Protein AF-A0A4R1I0I5-F1 (afdb_monomer)

pLDDT: mean 78.52, std 20.22, range [39.22, 97.19]

Sequence (79 aa):
MTERTTPHTPDRAPAIRARLAALELERLELLADERVPGRKHRLDAIAGASEDLRTELARLEPDDPVSPPTPCRTAAGSP

Solvent-accessible surface area (backbone atoms only — not comparable to full-atom values): 5071 Å² total; per-residue (Å²): 133,85,83,80,78,70,86,75,75,70,69,60,57,65,55,46,52,53,50,47,53,52,47,52,49,53,48,52,54,50,69,73,40,82,81,46,83,62,44,69,62,53,50,52,52,47,51,52,56,46,51,54,46,49,55,52,42,43,71,77,38,74,87,56,78,77,73,71,80,74,75,81,76,72,80,76,80,78,134

Radius of gyration: 18.7 Å; Cα contacts (8 Å, |Δi|>4): 22; chains: 1; bounding box: 37×62×46 Å

Structure (mmCIF, N/CA/C/O backbone):
data_AF-A0A4R1I0I5-F1
#
_entry.id   AF-A0A4R1I0I5-F1
#
loop_
_atom_site.group_PDB
_atom_site.id
_atom_site.type_symbol
_atom_site.label_atom_id
_atom_site.label_alt_id
_atom_site.label_comp_id
_atom_site.label_asym_id
_atom_site.label_entity_id
_atom_site.label_seq_id
_atom_site.pdbx_PDB_ins_code
_atom_site.Cartn_x
_atom_site.Cartn_y
_atom_site.Cartn_z
_atom_site.occupancy
_atom_site.B_iso_or_equiv
_atom_site.auth_seq_id
_atom_site.auth_comp_id
_atom_site.auth_asym_id
_atom_site.auth_atom_id
_atom_site.pdbx_PDB_model_num
ATOM 1 N N . MET A 1 1 ? 24.276 30.965 -21.402 1.00 49.03 1 MET A N 1
ATOM 2 C CA . MET A 1 1 ? 24.128 29.649 -22.058 1.00 49.03 1 MET A CA 1
ATOM 3 C C . MET A 1 1 ? 23.062 28.905 -21.281 1.00 49.03 1 MET A C 1
ATOM 5 O O . MET A 1 1 ? 23.219 28.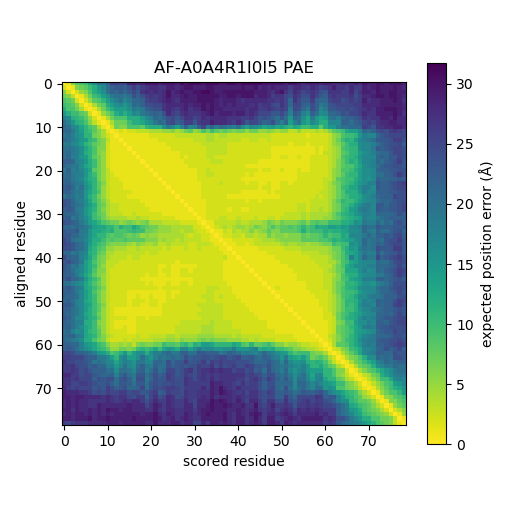762 -20.080 1.00 49.03 1 MET A O 1
ATOM 9 N N . THR A 1 2 ? 21.934 28.594 -21.910 1.00 43.28 2 THR A N 1
ATOM 10 C CA . THR A 1 2 ? 20.739 28.078 -21.231 1.00 43.28 2 THR A CA 1
ATOM 11 C C . THR A 1 2 ? 20.935 26.608 -20.876 1.00 43.28 2 THR A C 1
ATOM 13 O O . THR A 1 2 ? 21.149 25.783 -21.765 1.00 43.28 2 THR A O 1
ATOM 16 N N . GLU A 1 3 ? 20.884 26.300 -19.584 1.00 50.06 3 GLU A N 1
ATOM 17 C CA . GLU A 1 3 ? 20.879 24.943 -19.044 1.00 50.06 3 GLU A CA 1
ATOM 18 C C . GLU A 1 3 ? 19.673 24.178 -19.609 1.00 50.06 3 GLU A C 1
ATOM 20 O O . GLU A 1 3 ? 18.522 24.569 -19.420 1.00 50.06 3 GLU A O 1
ATOM 25 N N . ARG A 1 4 ? 19.929 23.093 -20.346 1.00 49.16 4 ARG A N 1
ATOM 26 C CA . ARG A 1 4 ? 18.916 22.075 -20.645 1.00 49.16 4 ARG A CA 1
ATOM 27 C C . ARG A 1 4 ? 19.058 20.976 -19.604 1.00 49.16 4 ARG A C 1
ATOM 29 O O . ARG A 1 4 ? 19.686 19.955 -19.864 1.00 49.16 4 ARG A O 1
ATOM 36 N N . THR A 1 5 ? 18.499 21.194 -18.422 1.00 50.22 5 THR A N 1
ATOM 37 C CA . THR A 1 5 ? 18.203 20.105 -17.492 1.00 50.22 5 THR A CA 1
ATOM 38 C C . THR A 1 5 ? 17.080 19.280 -18.110 1.00 50.22 5 THR A C 1
ATOM 40 O O . THR A 1 5 ? 15.934 19.712 -18.218 1.00 50.22 5 THR A O 1
ATOM 43 N N . THR A 1 6 ? 17.435 18.102 -18.616 1.00 51.00 6 THR A N 1
ATOM 44 C CA . THR A 1 6 ? 16.478 17.066 -18.996 1.00 51.00 6 THR A CA 1
ATOM 45 C C . THR A 1 6 ? 15.573 16.759 -17.797 1.00 51.00 6 THR A C 1
ATOM 47 O O . THR A 1 6 ? 16.064 16.737 -16.666 1.00 51.00 6 THR A O 1
ATOM 50 N N . PRO A 1 7 ? 14.258 16.545 -17.996 1.00 47.16 7 PRO A N 1
ATOM 51 C CA 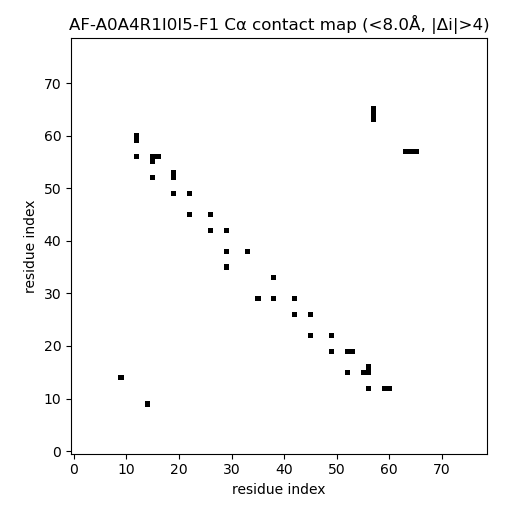. PRO A 1 7 ? 13.377 16.156 -16.907 1.00 47.16 7 PRO A CA 1
ATOM 52 C C . PRO A 1 7 ? 13.894 14.834 -16.345 1.00 47.16 7 PRO A C 1
ATOM 54 O O . PRO A 1 7 ? 13.883 13.803 -17.014 1.00 47.16 7 PRO A O 1
ATOM 57 N N . HIS A 1 8 ? 14.426 14.906 -15.131 1.00 47.72 8 HIS A N 1
ATOM 58 C CA . HIS A 1 8 ? 14.886 13.772 -14.358 1.00 47.72 8 HIS A CA 1
ATOM 59 C C . HIS A 1 8 ? 13.639 12.931 -14.083 1.00 47.72 8 HIS A C 1
ATOM 61 O O . HIS A 1 8 ? 12.844 13.283 -13.215 1.00 47.72 8 HIS A O 1
ATOM 67 N N . THR A 1 9 ? 13.387 11.886 -14.874 1.00 54.47 9 THR A N 1
ATOM 68 C CA . THR A 1 9 ? 12.420 10.858 -14.483 1.00 54.47 9 THR A CA 1
ATOM 69 C C . THR A 1 9 ? 12.930 10.339 -13.144 1.00 54.47 9 THR A C 1
ATOM 71 O O . THR A 1 9 ? 14.029 9.779 -13.129 1.00 54.47 9 THR A O 1
ATOM 74 N N . PRO A 1 10 ? 12.247 10.606 -12.016 1.00 57.41 10 PRO A N 1
ATOM 75 C CA . PRO A 1 10 ? 12.746 10.149 -10.732 1.00 57.41 10 PRO A CA 1
ATOM 76 C C . PRO A 1 10 ? 12.836 8.627 -10.787 1.00 57.41 10 PRO A C 1
ATOM 78 O O . PRO A 1 10 ? 11.931 7.980 -11.324 1.00 57.41 10 PRO A O 1
ATOM 81 N N . ASP A 1 11 ? 13.929 8.070 -10.266 1.00 74.50 11 ASP A N 1
ATOM 82 C CA . ASP A 1 11 ? 14.096 6.625 -10.159 1.00 74.50 11 ASP A CA 1
ATOM 83 C C . ASP A 1 11 ? 12.875 6.045 -9.432 1.00 74.50 11 ASP A C 1
ATOM 85 O O . ASP A 1 11 ? 12.613 6.309 -8.252 1.00 74.50 11 ASP A O 1
ATOM 89 N N . ARG A 1 12 ? 12.064 5.307 -10.192 1.00 85.25 12 ARG A N 1
ATOM 90 C CA . ARG A 1 12 ? 10.720 4.888 -9.784 1.00 85.25 12 ARG A CA 1
ATOM 91 C C . ARG A 1 12 ? 10.777 3.847 -8.663 1.00 85.25 12 ARG A C 1
ATOM 93 O O . ARG A 1 12 ? 9.923 3.855 -7.783 1.00 85.25 12 ARG A O 1
ATOM 100 N N . ALA A 1 13 ? 11.818 3.013 -8.643 1.00 88.44 13 ALA A N 1
ATOM 101 C CA . ALA A 1 13 ? 12.023 1.985 -7.623 1.00 88.44 13 ALA A CA 1
ATOM 102 C C . ALA A 1 13 ? 12.236 2.564 -6.202 1.00 88.44 13 ALA A C 1
ATOM 104 O O . ALA A 1 13 ? 11.476 2.196 -5.306 1.00 88.44 13 ALA A O 1
ATOM 105 N N . PRO A 1 14 ? 13.159 3.519 -5.952 1.00 90.06 14 PRO A N 1
ATOM 106 C CA . PRO A 1 14 ? 13.246 4.248 -4.683 1.00 90.06 14 PRO A CA 1
ATOM 107 C C . PRO A 1 14 ? 11.924 4.864 -4.213 1.00 90.06 14 PRO A C 1
ATOM 109 O O . PRO A 1 14 ? 11.589 4.762 -3.033 1.00 90.06 14 PRO A O 1
ATOM 112 N N . ALA A 1 15 ? 11.145 5.457 -5.124 1.00 90.50 15 ALA A N 1
ATOM 113 C CA . ALA A 1 15 ? 9.842 6.027 -4.787 1.00 90.50 15 ALA A CA 1
ATOM 114 C C . ALA A 1 15 ? 8.832 4.947 -4.355 1.00 90.50 15 ALA A C 1
ATOM 116 O O . ALA A 1 15 ? 8.127 5.124 -3.359 1.00 90.50 15 ALA A O 1
ATOM 117 N N . ILE A 1 16 ? 8.801 3.804 -5.048 1.00 92.69 16 ILE A N 1
ATOM 118 C CA . ILE A 1 16 ? 7.968 2.651 -4.677 1.00 92.69 16 ILE A CA 1
ATOM 119 C C . ILE A 1 16 ? 8.393 2.075 -3.322 1.00 92.69 16 ILE A C 1
ATOM 121 O O . ILE A 1 16 ? 7.536 1.831 -2.474 1.00 92.69 16 ILE A O 1
ATOM 125 N N . ARG A 1 17 ? 9.700 1.916 -3.064 1.00 92.75 17 ARG A N 1
ATOM 126 C CA . ARG A 1 17 ? 10.214 1.451 -1.762 1.00 92.75 17 ARG A CA 1
ATOM 127 C C . ARG A 1 17 ? 9.822 2.395 -0.625 1.00 92.75 17 ARG A C 1
ATOM 129 O O . ARG A 1 17 ? 9.351 1.936 0.413 1.00 92.75 17 ARG A O 1
ATOM 136 N N . ALA A 1 18 ? 9.957 3.706 -0.830 1.00 94.19 18 ALA A N 1
ATOM 137 C CA . ALA A 1 18 ? 9.525 4.705 0.146 1.00 94.19 18 ALA A CA 1
ATOM 138 C C . ALA A 1 18 ? 8.012 4.624 0.408 1.00 94.19 18 ALA A C 1
ATOM 140 O O . ALA A 1 18 ? 7.570 4.710 1.555 1.00 94.19 18 ALA A O 1
ATOM 141 N N . ARG A 1 19 ? 7.208 4.397 -0.640 1.00 95.19 19 ARG A N 1
ATOM 142 C CA . ARG A 1 19 ? 5.759 4.221 -0.506 1.00 95.19 19 ARG A CA 1
ATOM 143 C C . ARG A 1 19 ? 5.395 2.946 0.256 1.00 95.19 19 ARG A C 1
ATOM 145 O O . ARG A 1 19 ? 4.520 3.006 1.114 1.00 95.19 19 ARG A O 1
ATOM 152 N N . LEU A 1 20 ? 6.077 1.830 -0.007 1.00 96.38 20 LEU A N 1
ATOM 153 C CA . LEU A 1 20 ? 5.911 0.579 0.740 1.00 96.38 20 LEU A CA 1
ATOM 154 C C . LEU A 1 20 ? 6.250 0.757 2.226 1.00 96.38 20 LEU A C 1
ATOM 156 O O . LEU A 1 20 ? 5.491 0.303 3.077 1.00 96.38 20 LEU A O 1
ATOM 160 N N . ALA A 1 21 ? 7.336 1.466 2.548 1.00 95.38 21 ALA A N 1
ATOM 161 C CA . ALA A 1 21 ? 7.701 1.762 3.934 1.00 95.38 21 ALA A CA 1
ATOM 162 C C . ALA A 1 21 ? 6.635 2.612 4.651 1.00 95.38 21 ALA A C 1
ATOM 164 O O . ALA A 1 21 ? 6.299 2.337 5.801 1.00 95.38 21 ALA A O 1
ATOM 165 N N . ALA A 1 22 ? 6.062 3.608 3.966 1.00 97.12 22 ALA A N 1
ATOM 166 C CA . ALA A 1 22 ? 4.982 4.426 4.518 1.00 97.12 22 ALA A CA 1
ATOM 167 C C . ALA A 1 22 ? 3.700 3.614 4.780 1.00 97.12 22 ALA A C 1
ATOM 169 O O . ALA A 1 22 ? 3.059 3.800 5.812 1.00 97.12 22 ALA A O 1
ATOM 170 N N . LEU A 1 23 ? 3.343 2.696 3.875 1.00 97.06 23 LEU A N 1
ATOM 171 C CA . LEU A 1 23 ? 2.196 1.802 4.054 1.00 97.06 23 LEU A CA 1
ATOM 172 C C . LEU A 1 23 ? 2.401 0.817 5.212 1.00 97.06 23 LEU A C 1
ATOM 174 O O . LEU A 1 23 ? 1.458 0.555 5.956 1.00 97.06 23 LEU A O 1
ATOM 178 N N . GLU A 1 24 ? 3.617 0.295 5.397 1.00 96.75 24 GLU A N 1
ATOM 179 C CA . GLU A 1 24 ? 3.916 -0.573 6.541 1.00 96.75 24 GLU A CA 1
ATOM 180 C C . GLU A 1 24 ? 3.808 0.194 7.864 1.00 96.75 24 GLU A C 1
ATOM 182 O O . GLU A 1 24 ? 3.248 -0.328 8.826 1.00 96.75 24 GLU A O 1
ATOM 187 N N . LEU A 1 25 ? 4.259 1.451 7.908 1.00 97.00 25 LEU A N 1
ATOM 188 C CA . LEU A 1 25 ? 4.083 2.295 9.089 1.00 97.00 25 LEU A CA 1
ATOM 189 C C . LEU A 1 25 ? 2.595 2.513 9.407 1.00 97.00 25 LEU A C 1
ATOM 191 O O . LEU A 1 25 ? 2.177 2.265 10.536 1.00 97.00 25 LEU A O 1
ATOM 195 N N . GLU A 1 26 ? 1.781 2.887 8.414 1.00 95.50 26 GLU A N 1
ATOM 196 C CA . GLU A 1 26 ? 0.332 3.065 8.601 1.00 95.50 26 GLU A CA 1
ATOM 197 C C . GLU A 1 26 ? -0.339 1.764 9.075 1.00 95.50 26 GLU A C 1
ATOM 199 O O . GLU A 1 26 ? -1.192 1.776 9.965 1.00 95.50 26 GLU A O 1
ATOM 204 N N . ARG A 1 27 ? 0.070 0.614 8.525 1.00 96.38 27 ARG A N 1
ATOM 205 C CA . ARG A 1 27 ? -0.413 -0.700 8.962 1.00 96.38 27 ARG A CA 1
ATOM 206 C C . ARG A 1 27 ? -0.097 -0.946 10.435 1.00 96.38 27 ARG A C 1
ATOM 208 O O . ARG A 1 27 ? -0.978 -1.401 11.163 1.00 96.38 27 ARG A O 1
ATOM 215 N N . LEU A 1 28 ? 1.127 -0.664 10.879 1.00 96.75 28 LEU A N 1
ATOM 216 C CA . LEU A 1 28 ? 1.535 -0.839 12.275 1.00 96.75 28 LEU A CA 1
ATOM 217 C C . LEU A 1 28 ? 0.751 0.085 13.215 1.00 96.75 28 LEU A C 1
ATOM 219 O O . LEU A 1 28 ? 0.289 -0.372 14.259 1.00 96.75 28 LEU A O 1
ATOM 223 N N . GLU A 1 29 ? 0.525 1.340 12.827 1.00 94.69 29 GLU A N 1
ATOM 224 C CA . GLU A 1 29 ? -0.298 2.289 13.589 1.00 94.69 29 GLU A CA 1
ATOM 225 C C . GLU A 1 29 ? -1.753 1.810 13.722 1.00 94.69 29 GLU A C 1
ATOM 227 O O . GLU A 1 29 ? -2.324 1.823 14.814 1.00 94.69 29 GLU A O 1
ATOM 232 N N . LEU A 1 30 ? -2.344 1.305 12.634 1.00 94.19 30 LEU A N 1
ATOM 233 C CA . LEU A 1 30 ? -3.688 0.720 12.649 1.00 94.19 30 LEU A CA 1
ATOM 234 C C . LEU A 1 30 ? -3.768 -0.558 13.481 1.00 94.19 30 LEU A C 1
ATOM 236 O O . LEU A 1 30 ? -4.803 -0.843 14.083 1.00 94.19 30 LEU A O 1
ATOM 240 N N . LEU A 1 31 ? -2.713 -1.370 13.493 1.00 93.25 31 LEU A N 1
ATOM 241 C CA . LEU A 1 31 ? -2.662 -2.564 14.330 1.00 93.25 31 LEU A CA 1
ATOM 242 C C . LEU A 1 31 ? -2.516 -2.210 15.814 1.00 93.25 31 LEU A C 1
ATOM 244 O O . LEU A 1 31 ? -3.058 -2.947 16.635 1.00 93.25 31 LEU A O 1
ATOM 248 N N . ALA A 1 32 ? -1.853 -1.097 16.136 1.00 94.62 32 ALA A N 1
ATOM 249 C CA . ALA A 1 32 ? -1.640 -0.627 17.501 1.00 94.62 32 ALA A CA 1
ATOM 250 C C . ALA A 1 32 ? -2.898 -0.028 18.159 1.00 94.62 32 ALA A C 1
ATOM 252 O O . ALA A 1 32 ? -3.028 -0.115 19.379 1.00 94.62 32 ALA A O 1
ATOM 253 N N . ASP A 1 33 ? -3.830 0.547 17.387 1.00 91.88 33 ASP A N 1
ATOM 254 C CA . ASP A 1 33 ? -5.105 1.057 17.915 1.00 91.88 33 ASP A CA 1
ATOM 255 C C . ASP A 1 33 ? -6.321 0.360 17.282 1.00 91.88 33 ASP A C 1
ATOM 257 O O . ASP A 1 33 ? -6.765 0.662 16.171 1.00 91.88 33 ASP A O 1
ATOM 261 N N . GLU A 1 34 ? -6.921 -0.565 18.033 1.00 86.44 34 GLU A N 1
ATOM 262 C CA . GLU A 1 34 ? -8.110 -1.307 17.601 1.00 86.44 34 GLU A CA 1
ATOM 263 C C . GLU A 1 34 ? -9.383 -0.454 17.531 1.00 86.44 34 GLU A C 1
ATOM 265 O O . GLU A 1 34 ? -10.362 -0.864 16.906 1.00 86.44 34 GLU A O 1
ATOM 270 N N . ARG A 1 35 ? -9.381 0.741 18.133 1.00 92.69 35 ARG A N 1
ATOM 271 C CA . ARG A 1 35 ? -10.547 1.636 18.172 1.00 92.69 35 ARG A CA 1
ATOM 272 C C . ARG A 1 35 ? -10.692 2.458 16.897 1.00 92.69 35 ARG A C 1
ATOM 274 O O . ARG A 1 35 ? -11.670 3.193 16.767 1.00 92.69 35 ARG A O 1
ATOM 281 N N . VAL A 1 36 ? -9.743 2.362 15.962 1.00 90.31 36 VAL A N 1
ATOM 282 C CA . VAL A 1 36 ? -9.786 3.112 14.705 1.00 90.31 36 VAL A CA 1
ATOM 283 C C . VAL A 1 36 ? -11.030 2.714 13.896 1.00 90.31 36 VAL A C 1
ATOM 285 O O . VAL A 1 36 ? -11.171 1.552 13.494 1.00 90.31 36 VAL A O 1
ATOM 288 N N . PRO A 1 37 ? -11.939 3.661 13.597 1.00 91.69 37 PRO A N 1
ATOM 289 C CA . PRO A 1 37 ? -13.099 3.382 12.764 1.00 91.69 37 PRO A CA 1
ATOM 290 C C . PRO A 1 37 ? -12.677 2.878 11.382 1.00 91.69 37 PRO A C 1
ATOM 292 O O . PRO A 1 37 ? -11.770 3.423 10.753 1.00 91.69 37 PRO A O 1
ATOM 295 N N . GLY A 1 38 ? -13.328 1.817 10.903 1.00 91.19 38 GLY A N 1
ATOM 296 C CA . GLY A 1 38 ? -13.014 1.243 9.593 1.00 91.19 38 GLY A CA 1
ATOM 297 C C . 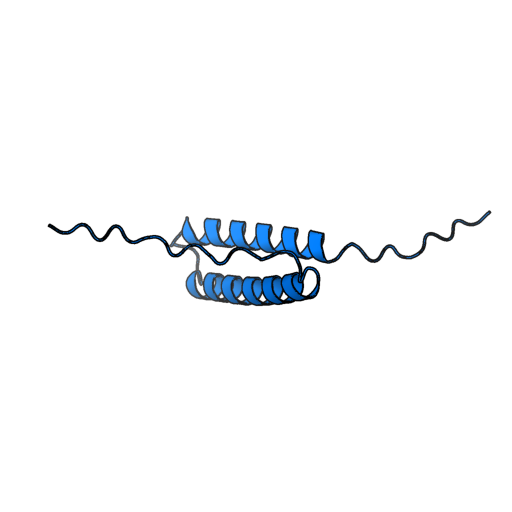GLY A 1 38 ? -11.636 0.576 9.506 1.00 91.19 38 GLY A C 1
ATOM 298 O O . GLY A 1 38 ? -11.173 0.315 8.398 1.00 91.19 38 GLY A O 1
ATOM 299 N N . ARG A 1 39 ? -10.990 0.261 10.641 1.00 93.81 39 ARG A N 1
ATOM 300 C CA . ARG A 1 39 ? -9.669 -0.391 10.707 1.00 93.81 39 ARG A CA 1
ATOM 301 C C . ARG A 1 39 ? -9.524 -1.564 9.745 1.00 93.81 39 ARG A C 1
ATOM 303 O O . ARG A 1 39 ? -8.569 -1.593 8.982 1.00 93.81 39 ARG A O 1
ATOM 310 N N . LYS A 1 40 ? -10.480 -2.500 9.746 1.00 93.56 40 LYS A N 1
ATOM 311 C CA . LYS A 1 40 ? -10.453 -3.665 8.846 1.00 93.56 40 LYS A CA 1
ATOM 312 C C . LYS A 1 40 ? -10.365 -3.238 7.378 1.00 93.56 40 LYS A C 1
ATOM 314 O O . LYS A 1 40 ? -9.469 -3.674 6.675 1.00 93.56 40 LYS A O 1
ATOM 319 N N . HIS A 1 41 ? -11.239 -2.328 6.952 1.00 96.00 41 HIS A N 1
ATOM 320 C CA . HIS A 1 41 ? -11.256 -1.836 5.576 1.00 96.00 41 HIS A CA 1
ATOM 321 C C . HIS A 1 41 ? -9.951 -1.120 5.194 1.00 96.00 41 HIS A C 1
ATOM 323 O O .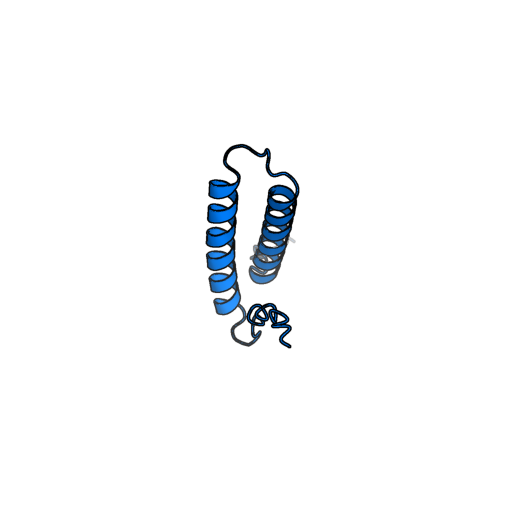 HIS A 1 41 ? -9.443 -1.317 4.096 1.00 96.00 41 HIS A O 1
ATOM 329 N N . ARG A 1 42 ? -9.374 -0.329 6.109 1.00 94.81 42 ARG A N 1
ATOM 330 C CA . ARG A 1 42 ? -8.077 0.328 5.885 1.00 94.81 42 ARG A CA 1
ATOM 331 C C . ARG A 1 42 ? -6.928 -0.676 5.788 1.00 94.81 42 ARG A C 1
ATOM 333 O O . ARG A 1 42 ? -6.089 -0.534 4.909 1.00 94.81 42 ARG A O 1
ATOM 340 N N . LEU A 1 43 ? -6.907 -1.699 6.643 1.00 96.12 43 LEU A N 1
ATOM 341 C CA . LEU A 1 43 ? -5.915 -2.777 6.575 1.00 96.12 43 LEU A CA 1
ATOM 342 C C . LEU A 1 43 ? -6.019 -3.553 5.255 1.00 96.12 43 LEU A C 1
ATOM 344 O O . LEU A 1 43 ? -4.991 -3.812 4.634 1.00 96.12 43 LEU A O 1
ATOM 348 N N . ASP A 1 44 ? -7.237 -3.857 4.801 1.00 96.81 44 ASP A N 1
ATOM 349 C CA . ASP A 1 44 ? -7.475 -4.514 3.511 1.00 96.81 44 ASP A CA 1
ATOM 350 C C . ASP A 1 44 ? -6.995 -3.628 2.340 1.00 96.81 44 ASP A C 1
ATOM 352 O O . ASP A 1 44 ? -6.330 -4.108 1.422 1.00 96.81 44 ASP A O 1
ATOM 356 N N . ALA A 1 45 ? -7.253 -2.316 2.397 1.00 96.69 4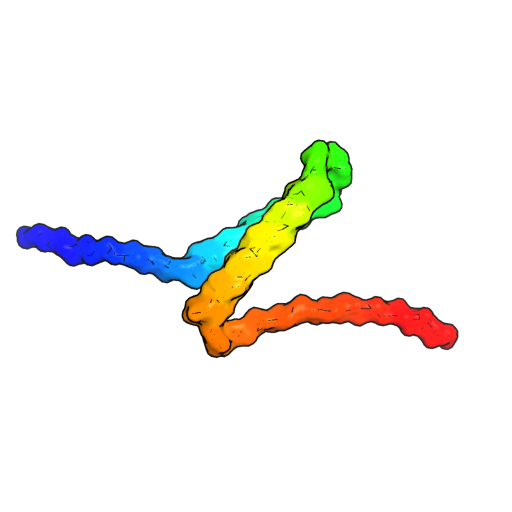5 ALA A N 1
ATOM 357 C CA . ALA A 1 45 ? -6.784 -1.360 1.391 1.00 96.69 45 ALA A CA 1
ATOM 358 C C . ALA A 1 45 ? -5.249 -1.237 1.358 1.00 96.69 45 ALA A C 1
ATOM 360 O O . ALA A 1 45 ? -4.656 -1.195 0.280 1.00 96.69 45 ALA A O 1
ATOM 361 N N . ILE A 1 46 ? -4.594 -1.219 2.524 1.00 97.00 46 ILE A N 1
ATOM 362 C CA . ILE A 1 46 ? -3.128 -1.215 2.624 1.00 97.00 46 ILE A CA 1
ATOM 363 C C . ILE A 1 46 ? -2.544 -2.514 2.066 1.00 97.00 46 ILE A C 1
ATOM 365 O O . ILE A 1 46 ? -1.527 -2.469 1.371 1.00 97.00 46 ILE A O 1
ATOM 369 N N . ALA A 1 47 ? -3.172 -3.660 2.345 1.00 96.00 47 ALA A N 1
ATOM 370 C CA . ALA A 1 47 ? -2.733 -4.947 1.820 1.00 96.00 47 ALA A CA 1
ATOM 371 C C . ALA A 1 47 ? -2.753 -4.955 0.284 1.00 96.00 47 ALA A C 1
ATOM 373 O O . ALA A 1 47 ? -1.724 -5.256 -0.320 1.00 96.00 47 ALA A O 1
ATOM 374 N N . GLY A 1 48 ? -3.864 -4.523 -0.327 1.00 97.19 48 GLY A N 1
ATOM 375 C CA . GLY A 1 48 ? -3.982 -4.408 -1.784 1.00 97.19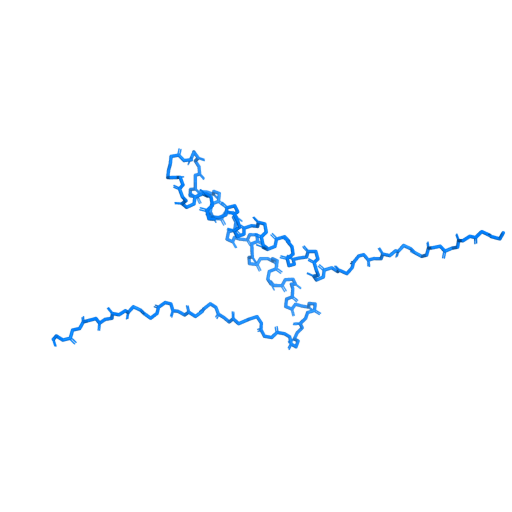 48 GLY A CA 1
ATOM 376 C C . GLY A 1 48 ? -2.967 -3.432 -2.387 1.00 97.19 48 GLY A C 1
ATOM 377 O O . GLY A 1 48 ? -2.199 -3.801 -3.269 1.00 97.19 48 GLY A O 1
ATOM 378 N N . ALA A 1 49 ? -2.867 -2.214 -1.842 1.00 96.38 49 ALA A N 1
ATOM 379 C CA . ALA A 1 49 ? -1.916 -1.216 -2.338 1.00 96.38 49 ALA A CA 1
ATOM 380 C C . ALA A 1 49 ? -0.451 -1.682 -2.222 1.00 96.38 49 ALA A C 1
ATOM 382 O O . ALA A 1 49 ? 0.378 -1.378 -3.079 1.00 96.38 49 ALA A O 1
ATOM 383 N N . SER A 1 50 ? -0.119 -2.430 -1.167 1.00 94.94 50 SER A N 1
ATOM 384 C CA . SER A 1 50 ? 1.224 -2.986 -0.986 1.00 94.94 50 SER A CA 1
ATOM 385 C C . SER A 1 50 ? 1.524 -4.112 -1.978 1.00 94.94 50 SER A C 1
ATOM 387 O O . SER A 1 50 ? 2.668 -4.255 -2.403 1.00 94.94 50 SER A O 1
ATOM 389 N N . GLU A 1 51 ? 0.534 -4.927 -2.341 1.00 96.31 51 GLU A N 1
ATOM 390 C CA . GLU A 1 51 ? 0.670 -5.979 -3.357 1.00 96.31 51 GLU A CA 1
ATOM 391 C C . GLU A 1 51 ? 0.905 -5.392 -4.756 1.00 96.31 51 GLU A C 1
ATOM 393 O O . GLU A 1 51 ? 1.840 -5.811 -5.448 1.00 96.31 51 GLU A O 1
ATOM 398 N N . ASP A 1 52 ? 0.142 -4.361 -5.126 1.00 95.44 52 ASP A N 1
ATOM 399 C CA . ASP A 1 52 ? 0.308 -3.645 -6.395 1.00 95.44 52 ASP A CA 1
ATOM 400 C C . ASP A 1 52 ? 1.717 -3.047 -6.517 1.00 95.44 52 ASP A C 1
ATOM 402 O O . ASP A 1 52 ? 2.414 -3.249 -7.514 1.00 95.44 52 ASP A O 1
ATOM 406 N N . LEU A 1 53 ? 2.186 -2.374 -5.461 1.00 93.62 53 LEU A N 1
ATOM 407 C CA . LEU A 1 53 ? 3.514 -1.761 -5.425 1.00 93.62 53 LEU A CA 1
ATOM 408 C C . LEU A 1 53 ? 4.647 -2.791 -5.444 1.00 93.62 53 LEU A C 1
ATOM 410 O O . LEU A 1 53 ? 5.661 -2.560 -6.099 1.00 93.62 53 LEU A O 1
ATOM 414 N N . ARG A 1 54 ? 4.500 -3.937 -4.765 1.00 93.00 54 ARG A N 1
ATOM 415 C CA . ARG A 1 54 ? 5.488 -5.029 -4.840 1.00 93.00 54 ARG A CA 1
ATOM 416 C C . ARG A 1 54 ? 5.549 -5.629 -6.240 1.00 93.00 54 ARG A C 1
ATOM 418 O O . ARG A 1 54 ? 6.641 -5.900 -6.729 1.00 93.00 54 ARG A O 1
ATOM 425 N N . THR A 1 55 ? 4.401 -5.790 -6.895 1.00 93.75 55 THR A N 1
ATOM 426 C CA . THR A 1 55 ? 4.328 -6.257 -8.285 1.00 93.75 55 THR A CA 1
ATOM 427 C C . THR A 1 55 ? 5.004 -5.269 -9.232 1.00 93.75 55 THR A C 1
ATOM 429 O O . THR A 1 55 ? 5.731 -5.673 -10.137 1.00 93.75 55 THR A O 1
ATOM 432 N N . GLU A 1 56 ? 4.796 -3.969 -9.025 1.00 91.81 56 GLU A N 1
ATOM 433 C CA . GLU A 1 56 ? 5.460 -2.920 -9.795 1.00 91.81 56 GLU A CA 1
ATOM 434 C C . GLU A 1 56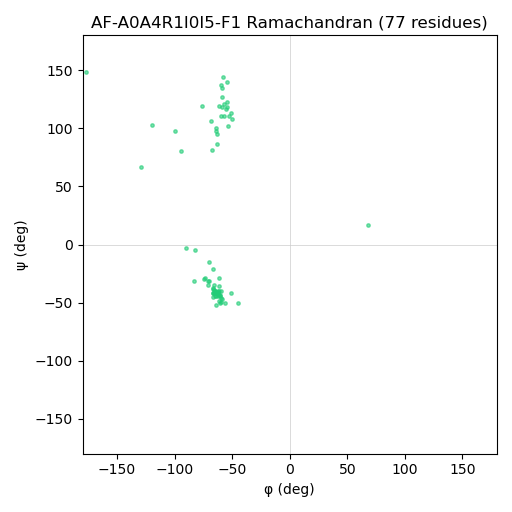 ? 6.976 -2.910 -9.560 1.00 91.81 56 GLU A C 1
ATOM 436 O O . GLU A 1 56 ? 7.741 -2.856 -10.523 1.00 91.81 56 GLU A O 1
ATOM 441 N N . LEU A 1 57 ? 7.414 -3.035 -8.305 1.00 90.56 57 LEU A N 1
ATOM 442 C CA . LEU A 1 57 ? 8.830 -3.092 -7.947 1.00 90.56 57 LEU A CA 1
ATOM 443 C C . LEU A 1 57 ? 9.520 -4.310 -8.569 1.00 90.56 57 LEU A C 1
ATOM 445 O O . LEU A 1 57 ? 10.571 -4.157 -9.178 1.00 90.56 57 LEU A O 1
ATOM 449 N N . ALA A 1 58 ? 8.893 -5.487 -8.514 1.00 88.25 58 ALA A N 1
ATOM 450 C CA . ALA A 1 58 ? 9.423 -6.710 -9.116 1.00 88.25 58 ALA A CA 1
ATOM 451 C C . ALA A 1 58 ? 9.586 -6.610 -10.645 1.00 88.25 58 ALA A C 1
ATOM 453 O O . ALA A 1 58 ? 10.459 -7.254 -11.220 1.00 88.25 58 ALA A O 1
ATOM 454 N N . ARG A 1 59 ? 8.769 -5.793 -11.328 1.00 88.12 59 ARG A N 1
ATOM 455 C CA . ARG A 1 59 ? 8.941 -5.517 -12.767 1.00 88.12 59 ARG A CA 1
ATOM 456 C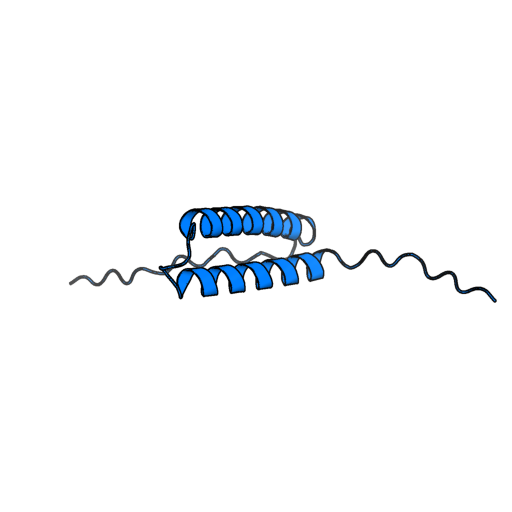 C . ARG A 1 59 ? 10.113 -4.580 -13.053 1.00 88.12 59 ARG A C 1
ATOM 458 O O . ARG A 1 59 ? 10.674 -4.646 -14.142 1.00 88.12 59 ARG A O 1
ATOM 465 N N . LEU A 1 60 ? 10.431 -3.684 -12.120 1.00 87.38 60 LEU A N 1
ATOM 466 C CA . LEU A 1 60 ? 11.543 -2.739 -12.240 1.00 87.38 60 LEU A CA 1
ATOM 467 C C . LEU A 1 60 ? 12.877 -3.374 -11.830 1.00 87.38 60 LEU A C 1
ATOM 469 O O . LEU A 1 60 ? 13.910 -3.018 -12.388 1.00 87.38 60 LEU A O 1
ATOM 473 N N . GLU A 1 61 ? 12.844 -4.313 -10.885 1.00 83.94 61 GLU A N 1
ATOM 474 C CA . GLU A 1 61 ? 14.015 -4.954 -10.281 1.00 83.94 61 GLU A CA 1
ATOM 475 C C . GLU A 1 61 ? 13.867 -6.487 -10.312 1.00 83.94 61 GLU A C 1
ATOM 477 O O . GLU A 1 61 ? 13.719 -7.122 -9.269 1.00 83.94 61 GLU A O 1
ATOM 482 N N . PRO A 1 62 ? 13.881 -7.110 -11.505 1.00 71.25 62 PRO A N 1
ATOM 483 C CA . PRO A 1 62 ? 13.658 -8.551 -11.648 1.00 71.25 62 PRO A CA 1
ATOM 484 C C . PRO A 1 62 ? 14.770 -9.412 -11.023 1.00 71.25 62 PRO A C 1
ATOM 486 O O . PRO A 1 62 ? 14.531 -10.578 -10.716 1.00 71.25 62 PRO A O 1
ATOM 489 N N . ASP A 1 63 ? 15.964 -8.841 -10.830 1.00 64.44 63 ASP A N 1
ATOM 490 C CA . ASP A 1 63 ? 17.125 -9.492 -10.208 1.00 64.44 63 ASP A CA 1
ATOM 491 C C . ASP A 1 63 ? 17.193 -9.310 -8.681 1.00 64.44 63 ASP A C 1
ATOM 493 O O . ASP A 1 63 ? 18.089 -9.866 -8.047 1.00 64.44 63 ASP A O 1
ATOM 497 N N . ASP A 1 64 ? 16.269 -8.553 -8.076 1.00 55.88 64 ASP A N 1
ATOM 498 C CA . ASP A 1 64 ? 16.190 -8.411 -6.622 1.00 55.88 64 ASP A CA 1
ATOM 499 C C . ASP A 1 64 ? 15.081 -9.341 -6.107 1.00 55.88 64 ASP A C 1
ATOM 501 O O . ASP A 1 64 ? 13.891 -9.014 -6.213 1.00 55.88 64 ASP A O 1
ATOM 505 N N . PRO A 1 65 ? 15.410 -10.553 -5.615 1.00 53.44 65 PRO A N 1
ATOM 506 C CA . PRO A 1 65 ? 14.407 -11.432 -5.052 1.00 53.44 65 PRO A CA 1
ATOM 507 C C . PRO A 1 65 ? 13.841 -10.746 -3.812 1.00 53.44 65 PRO A C 1
ATOM 509 O O . PRO A 1 65 ? 14.429 -10.794 -2.730 1.00 53.44 65 PRO A O 1
ATOM 512 N N . VAL A 1 66 ? 12.670 -10.123 -3.966 1.00 56.59 66 VAL A N 1
ATOM 513 C CA . VAL A 1 66 ? 11.843 -9.676 -2.848 1.00 56.59 66 VAL A CA 1
ATOM 514 C C . VAL A 1 66 ? 11.639 -10.908 -1.978 1.00 56.59 66 VAL A C 1
ATOM 516 O O . VAL A 1 66 ? 10.895 -11.817 -2.348 1.00 56.59 66 VAL A O 1
ATOM 519 N N . SER A 1 67 ? 12.383 -10.986 -0.871 1.00 53.38 67 SER A N 1
ATOM 520 C CA . SER A 1 67 ? 12.375 -12.168 -0.017 1.00 53.38 67 SER A CA 1
ATOM 521 C C . SER A 1 67 ? 10.926 -12.450 0.370 1.00 53.38 67 SER A C 1
ATOM 523 O O . SER A 1 67 ? 10.261 -11.550 0.898 1.00 53.38 67 SER A O 1
ATOM 525 N N . PRO A 1 68 ? 10.397 -13.652 0.073 1.00 49.31 68 PRO A N 1
ATOM 526 C CA . PRO A 1 68 ? 9.035 -13.979 0.443 1.00 49.31 68 PRO A CA 1
ATOM 527 C C . PRO A 1 68 ? 8.905 -13.826 1.961 1.00 49.31 68 PRO A C 1
ATOM 529 O O . PRO A 1 68 ? 9.865 -14.122 2.681 1.00 49.31 68 PRO A O 1
ATOM 532 N N . PRO A 1 69 ? 7.753 -13.351 2.468 1.00 49.47 69 PRO A N 1
ATOM 533 C CA . PRO A 1 69 ? 7.553 -13.232 3.901 1.00 49.47 69 PRO A CA 1
ATOM 534 C C . PRO A 1 69 ? 7.803 -14.602 4.522 1.00 49.47 69 PRO A C 1
ATOM 536 O O . PRO A 1 69 ? 7.118 -15.574 4.198 1.00 49.47 69 PRO A O 1
ATOM 539 N N . THR A 1 70 ? 8.826 -14.685 5.373 1.00 47.25 70 THR A N 1
ATOM 540 C CA . THR A 1 70 ? 9.150 -15.902 6.106 1.00 47.25 70 THR A CA 1
ATOM 541 C C . THR A 1 70 ? 7.880 -16.313 6.840 1.00 47.25 70 THR A C 1
ATOM 543 O O . THR A 1 70 ? 7.391 -15.521 7.653 1.00 47.25 70 THR A O 1
ATOM 546 N N . PRO A 1 71 ? 7.295 -17.493 6.567 1.00 48.78 71 PRO A N 1
ATOM 547 C CA . PRO A 1 71 ? 6.156 -17.936 7.344 1.00 48.78 71 PRO A CA 1
ATOM 548 C C . PRO A 1 71 ? 6.614 -17.967 8.798 1.00 48.78 71 PRO A C 1
ATOM 550 O O . PRO A 1 71 ? 7.610 -18.622 9.120 1.00 48.78 71 PRO A O 1
ATOM 553 N N . CYS A 1 72 ? 5.938 -17.198 9.659 1.00 47.03 72 CYS A N 1
ATOM 554 C CA . CYS A 1 72 ? 6.134 -17.269 11.096 1.00 47.03 72 CYS A CA 1
ATOM 555 C C . CYS A 1 72 ? 6.042 -18.744 11.464 1.00 47.03 72 CYS A C 1
ATOM 557 O O . CYS A 1 72 ? 4.976 -19.349 11.363 1.00 47.03 72 CYS A O 1
ATOM 559 N N . ARG A 1 73 ? 7.185 -19.339 11.811 1.00 51.16 73 ARG A N 1
ATOM 560 C CA . ARG A 1 73 ? 7.263 -20.716 12.267 1.00 51.16 73 ARG A CA 1
ATOM 561 C C . ARG A 1 73 ? 6.455 -20.751 13.554 1.00 51.16 73 ARG A C 1
ATOM 563 O O . ARG A 1 73 ? 6.958 -20.362 14.604 1.00 51.16 73 ARG A O 1
ATOM 570 N N . THR A 1 74 ? 5.184 -21.135 13.457 1.00 49.12 74 THR A N 1
ATOM 571 C CA . THR A 1 74 ? 4.375 -21.485 14.615 1.00 49.12 74 THR A CA 1
ATOM 572 C C . THR A 1 74 ? 5.207 -22.496 15.377 1.00 49.12 74 THR A C 1
ATOM 574 O O . THR A 1 74 ? 5.506 -23.575 14.862 1.00 49.12 74 THR A O 1
ATOM 577 N N . ALA A 1 75 ? 5.663 -22.104 16.564 1.00 54.28 75 ALA A N 1
ATOM 578 C CA . ALA A 1 75 ? 6.198 -23.030 17.533 1.00 54.28 75 ALA A CA 1
ATOM 579 C C . ALA A 1 75 ? 5.038 -23.958 17.896 1.00 54.28 75 ALA A C 1
ATOM 581 O O . ALA A 1 75 ? 4.268 -23.694 18.816 1.00 54.28 75 ALA A O 1
ATOM 582 N N . ALA A 1 76 ? 4.868 -25.012 17.099 1.00 51.69 76 ALA A N 1
ATOM 583 C CA . ALA A 1 76 ? 4.115 -26.182 17.479 1.00 51.69 76 ALA A CA 1
ATOM 584 C C . ALA A 1 76 ? 4.929 -26.837 18.594 1.00 51.69 76 ALA A C 1
ATOM 586 O O . ALA A 1 76 ? 5.749 -27.722 18.366 1.00 51.69 76 ALA A O 1
ATOM 587 N N . GLY A 1 77 ? 4.764 -26.301 19.802 1.00 60.75 77 GLY A N 1
ATOM 588 C CA . GLY A 1 77 ? 5.014 -27.063 21.002 1.00 60.75 77 GLY A CA 1
ATOM 589 C C . GLY A 1 77 ? 4.102 -28.275 20.960 1.00 60.75 77 GLY A C 1
ATOM 590 O O . GLY A 1 77 ? 2.901 -28.140 20.736 1.00 60.75 77 GLY A O 1
ATOM 591 N N . SER A 1 78 ? 4.694 -29.448 21.111 1.00 39.22 78 SER A N 1
ATOM 592 C CA . SER A 1 78 ? 4.056 -30.678 21.572 1.00 39.22 78 SER A CA 1
ATOM 593 C C . SER A 1 78 ? 5.131 -31.758 21.659 1.00 39.22 78 SER A C 1
ATOM 595 O O . SER A 1 78 ? 5.968 -31.824 20.755 1.00 39.22 78 SER A O 1
ATOM 597 N N . PRO A 1 79 ? 5.024 -32.712 22.586 1.00 56.06 79 PRO A N 1
ATOM 598 C CA . PRO A 1 79 ? 4.577 -32.653 23.979 1.00 56.06 79 PRO A CA 1
ATOM 599 C C . PRO A 1 79 ? 5.742 -32.788 24.979 1.00 56.06 79 PRO A C 1
ATOM 601 O O . PRO A 1 79 ? 6.848 -33.213 24.5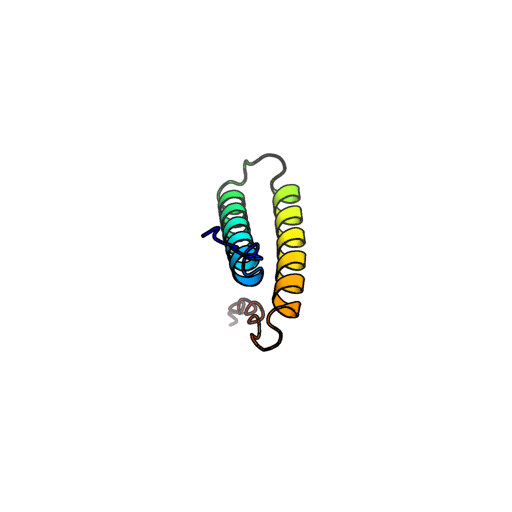75 1.00 56.06 79 PRO A O 1
#

Nearest PDB structures (foldseek):
  8ij9-assembly1_C  TM=8.828E-01  e=2.928E+00  Rattus norvegicus
  6wg3-assembly1_D  TM=9.189E-01  e=4.802E+00  Homo sapiens
  2mpk-assembly1_A  TM=6.782E-01  e=6.542E+00  Saprolegnia monoica

Secondary structure (DSSP, 8-state):
-----------HHHHHHHHHHHHHHHHHHHHH-TTSTTHHHHHHHHHHHHHHHHHHHHHH-TTS--PPPPP--------

Organism: Pseudonocardia endophytica (NCBI:txid401976)

Foldseek 3Di:
DDDPPDPPPDPVLVVLVVVLVVLVVVLVVLVVDVPDPCSVVSNVVSVVSNVVSVVVNCVVCVPDPPDPPDPPPPPPDDD

Mean predicted aligned error: 12.34 Å